Protein AF-A0AAF0FLN0-F1 (afdb_monomer_lite)

pLDDT: mean 95.7, std 5.47, range [64.44, 98.44]

Radius of gyration: 16.21 Å; chains: 1; bounding box: 43×14×40 Å

Organism: NCBI:txid487686

Secondary structure (DSSP, 8-state):
---HHHHHHHHHHTS-TT--HHHHHHHHHHHHHHHHHHHHHHTT----HHHHHHHHHHTT-

Structure (mmCIF, N/CA/C/O backbone):
data_AF-A0AAF0FLN0-F1
#
_entry.id   AF-A0AAF0FLN0-F1
#
loop_
_atom_site.group_PDB
_atom_site.id
_atom_site.type_symbol
_atom_site.label_atom_id
_atom_site.label_alt_id
_atom_site.label_comp_id
_atom_site.label_asym_id
_atom_site.label_entity_id
_atom_site.label_seq_id
_atom_site.pdbx_PDB_ins_code
_atom_site.Cartn_x
_atom_site.Cartn_y
_atom_site.Cartn_z
_atom_site.occupancy
_atom_site.B_iso_or_equiv
_atom_site.auth_seq_id
_atom_site.auth_comp_id
_atom_site.auth_asym_id
_atom_site.auth_atom_id
_atom_site.pdbx_PDB_model_num
ATOM 1 N N . MET A 1 1 ? -18.639 -4.572 -5.166 1.00 73.31 1 MET A N 1
ATOM 2 C CA . MET A 1 1 ? -17.464 -3.680 -5.263 1.00 73.31 1 MET A CA 1
ATOM 3 C C . MET A 1 1 ? -17.359 -2.947 -3.942 1.00 73.31 1 MET A C 1
ATOM 5 O O . MET A 1 1 ? -18.302 -2.252 -3.595 1.00 73.31 1 MET A O 1
ATOM 9 N N . GLN A 1 2 ? -16.297 -3.177 -3.175 1.00 85.88 2 GLN A N 1
ATOM 10 C CA . GLN A 1 2 ? -16.085 -2.471 -1.911 1.00 85.88 2 GLN A CA 1
ATOM 11 C C . GLN A 1 2 ? -15.717 -1.012 -2.214 1.00 85.88 2 GLN A C 1
ATOM 13 O O . GLN A 1 2 ? -14.925 -0.748 -3.123 1.00 85.88 2 GLN A O 1
ATOM 18 N N . SER A 1 3 ? -16.301 -0.060 -1.492 1.00 94.25 3 SER A N 1
ATOM 19 C CA . SER A 1 3 ? -15.936 1.351 -1.614 1.00 94.25 3 SER A CA 1
ATOM 20 C C . SER A 1 3 ? -14.521 1.602 -1.083 1.00 94.25 3 SER A C 1
ATOM 22 O O . SER A 1 3 ? -14.008 0.866 -0.238 1.00 94.25 3 SER A O 1
ATOM 24 N N . VAL A 1 4 ? -13.895 2.698 -1.525 1.00 92.62 4 VAL A N 1
ATOM 25 C CA . VAL A 1 4 ? -12.578 3.115 -1.012 1.00 92.62 4 VAL A CA 1
ATOM 26 C C . VAL A 1 4 ? -12.607 3.250 0.513 1.00 92.62 4 VAL A C 1
ATOM 28 O O . VAL A 1 4 ? -11.714 2.754 1.192 1.00 92.62 4 VAL A O 1
ATOM 31 N N . LYS A 1 5 ? -13.674 3.843 1.062 1.00 95.62 5 LYS A N 1
ATOM 32 C CA . LYS A 1 5 ? -13.842 4.026 2.508 1.00 95.62 5 LYS A CA 1
ATOM 33 C C . LYS A 1 5 ? -13.946 2.697 3.257 1.00 95.62 5 LYS A C 1
ATOM 35 O O . LYS A 1 5 ? -13.404 2.572 4.349 1.00 95.62 5 LYS A O 1
ATOM 40 N N . GLU A 1 6 ? -14.640 1.710 2.703 1.00 97.06 6 GLU A N 1
ATOM 41 C CA . GLU A 1 6 ? -14.732 0.380 3.313 1.00 97.06 6 GLU A CA 1
ATOM 42 C C . GLU A 1 6 ? -13.390 -0.346 3.300 1.00 97.06 6 GLU A C 1
ATOM 44 O O . GLU A 1 6 ? -13.023 -0.908 4.327 1.00 97.06 6 GLU A O 1
ATOM 49 N N . LYS A 1 7 ? -12.625 -0.260 2.204 1.00 94.75 7 LYS A N 1
ATOM 50 C CA . LYS A 1 7 ? -11.289 -0.867 2.158 1.00 94.75 7 LYS A CA 1
ATOM 51 C C . LYS A 1 7 ? -10.321 -0.200 3.136 1.00 94.75 7 LYS A C 1
ATOM 53 O O . LYS A 1 7 ? -9.541 -0.886 3.782 1.00 94.75 7 LYS A O 1
ATOM 58 N N . MET A 1 8 ? -10.3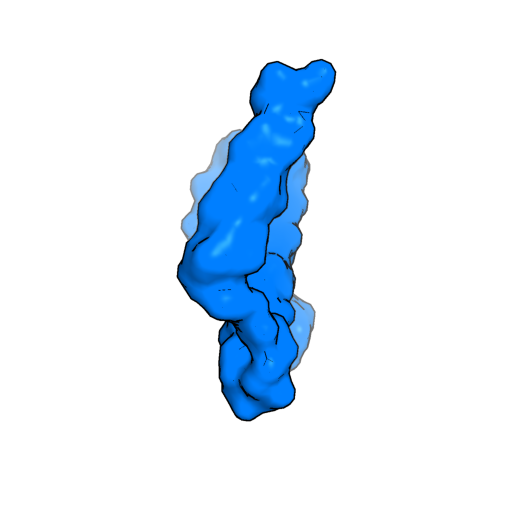89 1.126 3.284 1.00 96.06 8 MET A N 1
ATOM 59 C CA . MET A 1 8 ? -9.591 1.840 4.287 1.00 96.06 8 MET A CA 1
ATOM 60 C C . MET A 1 8 ? -9.936 1.385 5.706 1.00 96.06 8 MET A C 1
ATOM 62 O O . MET A 1 8 ? -9.032 1.120 6.486 1.00 96.06 8 MET A O 1
ATOM 66 N N . LYS A 1 9 ? -11.231 1.252 6.030 1.00 97.56 9 LYS A N 1
ATOM 67 C CA . LYS A 1 9 ? -11.665 0.730 7.334 1.00 97.56 9 LYS A CA 1
ATOM 68 C C . LYS A 1 9 ? -11.122 -0.674 7.588 1.00 97.56 9 LYS A C 1
ATOM 70 O O . LYS A 1 9 ? -10.635 -0.924 8.676 1.00 97.56 9 LYS A O 1
ATOM 75 N N . GLU A 1 10 ? -11.179 -1.562 6.600 1.00 97.44 10 GLU A N 1
ATOM 76 C CA . GLU A 1 10 ? -10.634 -2.920 6.714 1.00 97.44 10 GLU A CA 1
ATOM 77 C C . GLU A 1 10 ? -9.134 -2.914 7.044 1.00 97.44 10 GLU A C 1
ATOM 79 O O . GLU A 1 10 ? -8.730 -3.590 7.980 1.00 97.44 10 GLU A O 1
ATOM 84 N N . ILE A 1 11 ? -8.335 -2.100 6.342 1.00 96.75 11 ILE A N 1
ATOM 85 C CA . ILE A 1 11 ? -6.884 -1.978 6.580 1.00 96.75 11 ILE A CA 1
ATOM 86 C C . ILE A 1 11 ? -6.581 -1.402 7.966 1.00 96.75 11 ILE A C 1
ATOM 88 O O . ILE A 1 11 ? -5.625 -1.820 8.613 1.00 96.75 11 ILE A O 1
ATOM 92 N N . ILE A 1 12 ? -7.375 -0.430 8.424 1.00 97.56 12 ILE A N 1
ATOM 93 C CA . ILE A 1 12 ? -7.214 0.163 9.757 1.00 97.56 12 ILE A CA 1
ATOM 94 C C . ILE A 1 12 ? -7.588 -0.863 10.835 1.00 97.56 12 ILE A C 1
ATOM 96 O O . ILE A 1 12 ? -6.833 -1.048 11.778 1.00 97.56 12 ILE A O 1
ATOM 100 N N . TYR A 1 13 ? -8.715 -1.565 10.685 1.00 97.69 13 TYR A N 1
ATOM 101 C CA . TYR A 1 13 ? -9.189 -2.541 11.674 1.00 97.69 13 TYR A CA 1
ATOM 102 C C . TYR A 1 13 ? -8.396 -3.851 11.697 1.00 97.69 13 TYR A C 1
ATOM 104 O O . TYR A 1 13 ? -8.514 -4.602 12.659 1.00 97.69 13 TYR A O 1
ATOM 112 N N . SER A 1 14 ? -7.614 -4.156 10.659 1.00 97.25 14 SER A N 1
ATOM 113 C CA . SER A 1 14 ? -6.712 -5.313 10.669 1.00 97.25 14 SER A CA 1
ATOM 114 C C . SER A 1 14 ? -5.404 -5.067 11.424 1.00 97.25 14 SER A C 1
ATOM 116 O O . SER A 1 14 ? -4.640 -6.011 11.616 1.00 97.25 14 SER A O 1
ATOM 118 N N . GLN A 1 15 ? -5.107 -3.818 11.791 1.00 97.62 15 GLN A N 1
ATOM 119 C CA . GLN A 1 15 ? -3.890 -3.465 12.521 1.00 97.62 15 GLN A CA 1
ATOM 120 C C . GLN A 1 15 ? -4.064 -3.658 14.038 1.00 97.62 15 GLN A C 1
ATOM 122 O O . GLN A 1 15 ? -5.193 -3.623 14.526 1.00 97.62 15 GLN A O 1
ATOM 127 N N . PRO A 1 16 ? -2.967 -3.863 14.791 1.00 98.19 16 PRO A N 1
ATOM 128 C CA . PRO A 1 16 ? -2.996 -3.889 16.254 1.00 98.19 16 PRO A CA 1
ATOM 129 C C . PRO A 1 16 ? -3.568 -2.605 16.872 1.00 98.19 16 PRO A C 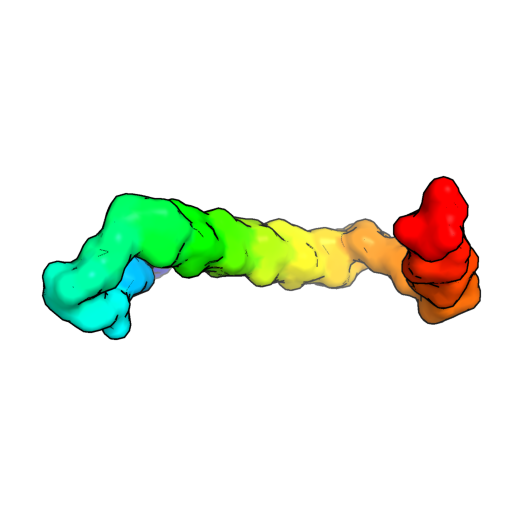1
ATOM 131 O O . PRO A 1 16 ? -3.358 -1.514 16.337 1.00 98.19 16 PRO A O 1
ATOM 134 N N . ASP A 1 17 ? -4.220 -2.719 18.032 1.00 97.31 17 ASP A N 1
ATOM 135 C CA . ASP A 1 17 ? -4.815 -1.577 18.750 1.00 97.31 17 ASP A CA 1
ATOM 136 C C . ASP A 1 17 ? -3.780 -0.533 19.215 1.00 97.31 17 ASP A C 1
ATOM 138 O O . ASP A 1 17 ? -4.129 0.626 19.440 1.00 97.31 17 ASP A O 1
ATOM 142 N N . ASP A 1 18 ? -2.513 -0.926 19.362 1.00 97.75 18 ASP A N 1
ATOM 143 C CA . ASP A 1 18 ? -1.390 -0.069 19.757 1.00 97.75 18 ASP A CA 1
ATOM 144 C C . ASP A 1 18 ? -0.635 0.549 18.569 1.00 97.75 18 ASP A C 1
ATOM 146 O O . ASP A 1 18 ? 0.391 1.204 18.763 1.00 97.75 18 ASP A O 1
ATOM 150 N N . SER A 1 19 ? -1.153 0.392 17.346 1.00 98.06 19 SER A N 1
ATOM 151 C CA . SER A 1 19 ? -0.549 0.981 16.148 1.00 98.06 19 SER A CA 1
ATOM 152 C C . SER A 1 19 ? -0.516 2.505 16.229 1.00 98.06 19 SER A C 1
ATOM 154 O O . SER A 1 19 ? -1.523 3.173 16.484 1.00 98.06 19 SER A O 1
ATOM 156 N N . SER A 1 20 ? 0.649 3.073 15.938 1.00 98.44 20 SER A N 1
ATOM 157 C CA . SER A 1 20 ? 0.829 4.514 15.797 1.00 98.44 20 SER A CA 1
ATOM 158 C C . SER A 1 20 ? 0.111 5.060 14.560 1.00 98.44 20 SER A C 1
ATOM 160 O O . SER A 1 20 ? -0.190 4.353 13.593 1.00 98.44 20 SER A O 1
ATOM 162 N N . PHE A 1 21 ? -0.117 6.373 14.555 1.00 97.88 21 PHE A N 1
ATOM 163 C CA . PHE A 1 21 ? -0.694 7.064 13.404 1.00 97.88 21 PHE A CA 1
ATOM 164 C C . PHE A 1 21 ? 0.154 6.861 12.134 1.00 97.88 21 PHE A C 1
ATOM 166 O O . PHE A 1 21 ? -0.376 6.631 11.046 1.00 97.88 21 PHE A O 1
ATOM 173 N N . GLU A 1 22 ? 1.478 6.896 12.273 1.00 98.38 22 GLU A N 1
ATOM 174 C CA . GLU A 1 22 ? 2.444 6.711 11.195 1.00 98.38 22 GLU A CA 1
ATOM 175 C C . GLU A 1 22 ? 2.398 5.296 10.608 1.00 98.38 22 GLU A C 1
ATOM 177 O O . GLU A 1 22 ? 2.537 5.135 9.393 1.00 98.38 22 GLU A O 1
ATOM 182 N N . GLU A 1 23 ? 2.189 4.273 11.440 1.00 98.19 23 GLU A N 1
ATOM 183 C CA . GLU A 1 23 ? 2.001 2.889 10.989 1.00 98.19 23 GLU A CA 1
ATOM 184 C C . GLU A 1 23 ? 0.722 2.731 10.178 1.00 98.19 23 GLU A C 1
ATOM 186 O O . GLU A 1 23 ? 0.770 2.222 9.054 1.00 98.19 23 GLU A O 1
ATOM 191 N N . ILE A 1 24 ? -0.382 3.294 10.670 1.00 98.06 24 ILE A N 1
ATOM 192 C CA . ILE A 1 24 ? -1.661 3.267 9.960 1.00 98.06 24 ILE A CA 1
ATOM 193 C C . ILE A 1 24 ? -1.543 3.935 8.587 1.00 98.06 24 ILE A C 1
ATOM 195 O O . ILE A 1 24 ? -1.990 3.385 7.576 1.00 98.06 24 ILE A O 1
ATOM 199 N N . ILE A 1 25 ? -0.913 5.111 8.521 1.00 97.81 25 ILE A N 1
ATOM 200 C CA . ILE A 1 25 ? -0.703 5.828 7.259 1.00 97.81 25 ILE A CA 1
ATOM 201 C C . ILE A 1 25 ? 0.205 5.041 6.310 1.00 97.81 25 ILE A C 1
ATOM 203 O O . ILE A 1 25 ? -0.075 4.995 5.108 1.00 97.81 25 ILE A O 1
ATOM 207 N N . ARG A 1 26 ? 1.267 4.404 6.818 1.00 97.94 26 ARG A N 1
ATOM 208 C CA . ARG A 1 26 ? 2.189 3.604 6.001 1.00 97.94 26 ARG A CA 1
ATOM 209 C C . ARG A 1 26 ? 1.457 2.478 5.277 1.00 97.94 26 ARG A C 1
ATOM 211 O O . ARG A 1 26 ? 1.625 2.348 4.066 1.00 97.94 26 ARG A O 1
ATOM 218 N N . GLU A 1 27 ? 0.605 1.738 5.978 1.00 97.69 27 GLU A N 1
ATOM 219 C CA . GLU A 1 27 ? -0.164 0.636 5.389 1.00 97.69 27 GLU A CA 1
ATOM 220 C C . GLU A 1 27 ? -1.178 1.121 4.343 1.00 97.69 27 GLU A C 1
ATOM 222 O O . GLU A 1 27 ? -1.295 0.558 3.252 1.00 97.69 27 GLU A O 1
ATOM 227 N N . LEU A 1 28 ? -1.862 2.238 4.608 1.00 97.56 28 LEU A N 1
ATOM 228 C CA . LEU A 1 28 ? -2.780 2.837 3.634 1.00 97.56 28 LEU A CA 1
ATOM 229 C C . LEU A 1 28 ? -2.056 3.303 2.359 1.00 97.56 28 LEU A C 1
ATOM 231 O O . LEU A 1 28 ? -2.578 3.157 1.247 1.00 97.56 28 LEU A O 1
ATOM 235 N N . ILE A 1 29 ? -0.851 3.864 2.499 1.00 97.69 29 ILE A N 1
ATOM 236 C CA . ILE A 1 29 ? -0.010 4.244 1.359 1.00 97.69 29 ILE A CA 1
ATOM 237 C C . ILE A 1 29 ? 0.466 2.997 0.611 1.00 97.69 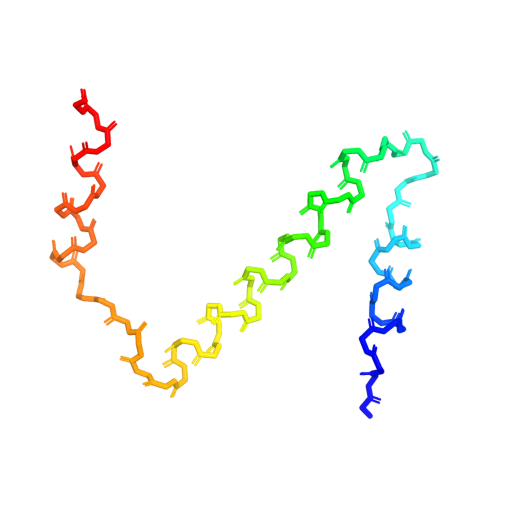29 ILE A C 1
ATOM 239 O O . ILE A 1 29 ? 0.424 2.987 -0.621 1.00 97.69 29 ILE A O 1
ATOM 243 N N . PHE A 1 30 ? 0.870 1.947 1.326 1.00 96.88 30 PHE A N 1
ATOM 244 C CA . PHE A 1 30 ? 1.340 0.697 0.737 1.00 96.88 30 PHE A CA 1
ATOM 245 C C . PHE A 1 30 ? 0.273 0.045 -0.154 1.00 96.88 30 PHE A C 1
ATOM 247 O O . PHE A 1 30 ? 0.535 -0.229 -1.329 1.00 96.88 30 PHE A O 1
ATOM 254 N N . GLU A 1 31 ? -0.964 -0.075 0.334 1.00 95.62 31 GLU A N 1
ATOM 255 C CA . GLU A 1 31 ? -2.107 -0.562 -0.455 1.00 95.62 31 GLU A CA 1
ATOM 256 C C . GLU A 1 31 ? -2.293 0.255 -1.748 1.00 95.62 31 GLU A C 1
ATOM 258 O O . GLU A 1 31 ? -2.511 -0.286 -2.841 1.00 95.62 31 GLU A O 1
ATOM 263 N N . ARG A 1 32 ? -2.186 1.588 -1.655 1.00 94.56 32 ARG A N 1
ATOM 264 C CA . ARG A 1 32 ? -2.294 2.475 -2.822 1.00 94.56 32 ARG A CA 1
ATOM 265 C C . ARG A 1 32 ? -1.147 2.251 -3.809 1.00 94.56 32 ARG A C 1
ATOM 267 O O . ARG A 1 32 ? -1.389 2.254 -5.019 1.00 94.56 32 ARG A O 1
ATOM 274 N N . MET A 1 33 ? 0.080 2.073 -3.321 1.00 96.12 33 MET A N 1
ATOM 275 C CA . MET A 1 33 ? 1.254 1.797 -4.153 1.00 96.12 33 MET A CA 1
ATOM 276 C C . MET A 1 33 ? 1.097 0.478 -4.912 1.00 96.12 33 MET A C 1
ATOM 278 O O . MET A 1 33 ? 1.334 0.453 -6.120 1.00 96.12 33 MET A O 1
ATOM 282 N N . MET A 1 34 ? 0.614 -0.579 -4.252 1.00 95.94 34 MET A N 1
ATOM 283 C CA . MET A 1 34 ? 0.340 -1.869 -4.892 1.00 95.94 34 MET A CA 1
ATOM 2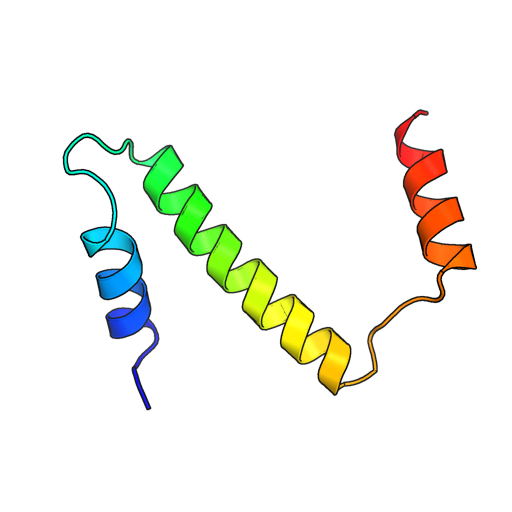84 C C . MET A 1 34 ? -0.711 -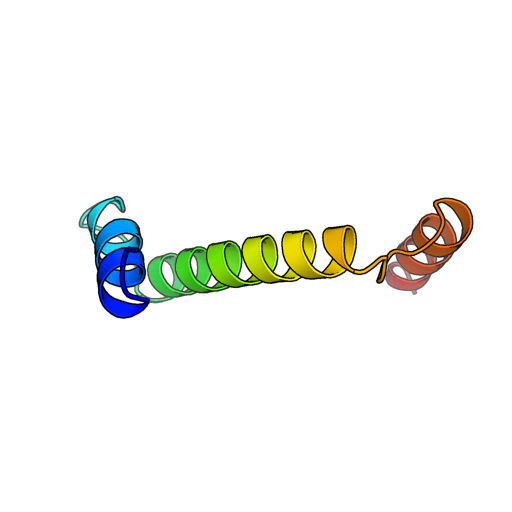1.758 -5.997 1.00 95.94 34 MET A C 1
ATOM 286 O O . MET A 1 34 ? -0.472 -2.192 -7.125 1.00 95.94 34 MET A O 1
ATOM 290 N N . LYS A 1 35 ? -1.859 -1.129 -5.711 1.00 95.00 35 LYS A N 1
ATOM 291 C CA . LYS A 1 35 ? -2.929 -0.935 -6.706 1.00 95.00 35 LYS A CA 1
ATOM 292 C C . LYS A 1 35 ? -2.448 -0.158 -7.924 1.00 95.00 35 LYS A C 1
ATOM 294 O O . LYS A 1 35 ? -2.756 -0.532 -9.055 1.00 95.00 35 LYS A O 1
ATOM 299 N N . ARG A 1 36 ? -1.669 0.903 -7.701 1.00 96.38 36 ARG A N 1
ATOM 300 C CA . ARG A 1 36 ? -1.053 1.665 -8.788 1.00 96.38 36 ARG A CA 1
ATOM 301 C C . ARG A 1 36 ? -0.097 0.796 -9.605 1.00 96.38 36 ARG A C 1
ATOM 303 O O . ARG A 1 36 ? -0.211 0.791 -10.823 1.00 96.38 36 ARG A O 1
ATOM 310 N N . GLY A 1 37 ? 0.786 0.038 -8.954 1.00 96.81 37 GLY A N 1
ATOM 311 C CA . GLY A 1 37 ? 1.728 -0.854 -9.633 1.00 96.81 37 GLY A CA 1
ATOM 312 C C . GLY A 1 37 ? 1.033 -1.922 -10.481 1.00 96.81 37 GLY A C 1
ATOM 313 O O . GLY A 1 37 ? 1.444 -2.176 -11.612 1.00 96.81 37 GLY A O 1
ATOM 314 N N . LEU A 1 38 ? -0.070 -2.494 -9.987 1.00 97.19 38 LEU A N 1
ATOM 315 C CA . LEU A 1 38 ? -0.870 -3.453 -10.750 1.00 97.19 38 LEU A CA 1
ATOM 316 C C . LEU A 1 38 ? -1.501 -2.808 -11.991 1.00 97.19 38 LEU A C 1
ATOM 318 O O . LEU A 1 38 ? -1.428 -3.377 -13.079 1.00 97.19 38 LEU A O 1
ATOM 322 N N . LEU A 1 39 ? -2.070 -1.606 -11.850 1.00 97.69 39 LEU A N 1
ATOM 323 C CA . LEU A 1 39 ? -2.609 -0.846 -12.981 1.00 97.69 39 LEU A CA 1
ATOM 324 C C . LEU A 1 39 ? -1.520 -0.463 -13.986 1.00 97.69 39 LEU A C 1
ATOM 326 O O . LEU A 1 39 ? -1.767 -0.480 -15.190 1.00 97.69 39 LEU A O 1
ATOM 330 N N . ASP A 1 40 ? -0.331 -0.094 -13.519 1.00 98.00 40 ASP A N 1
ATOM 331 C CA . ASP A 1 40 ? 0.805 0.221 -14.384 1.00 98.00 40 ASP A CA 1
ATOM 332 C C . ASP A 1 40 ? 1.231 -1.017 -15.187 1.00 98.00 40 ASP A C 1
ATOM 334 O O . ASP A 1 40 ? 1.373 -0.926 -16.405 1.00 98.00 40 ASP A O 1
ATOM 338 N N . SER A 1 41 ? 1.299 -2.188 -14.545 1.00 97.25 41 SER A N 1
ATOM 339 C CA . SER A 1 41 ? 1.569 -3.472 -15.204 1.00 97.25 41 SER A CA 1
ATOM 340 C C . SER A 1 41 ? 0.528 -3.816 -16.275 1.00 97.25 41 SER A C 1
ATOM 342 O O . SER A 1 41 ? 0.879 -4.063 -17.427 1.00 97.25 41 SER A O 1
ATOM 344 N N . GLN A 1 42 ? -0.764 -3.742 -15.933 1.00 97.56 42 GLN A N 1
ATOM 345 C CA . GLN A 1 42 ? -1.865 -4.034 -16.861 1.00 97.56 42 GLN A CA 1
ATOM 346 C C . GLN A 1 42 ? -1.881 -3.111 -18.086 1.00 97.56 42 GLN A C 1
ATOM 348 O O . GLN A 1 42 ? -2.259 -3.534 -19.173 1.00 97.56 42 GLN A O 1
ATOM 353 N N . ASN A 1 43 ? -1.455 -1.857 -17.919 1.00 98.12 43 ASN A N 1
ATOM 354 C CA . ASN A 1 43 ? -1.405 -0.871 -18.997 1.00 98.12 43 ASN A CA 1
ATOM 355 C C . ASN A 1 43 ? -0.054 -0.834 -19.732 1.00 98.12 43 ASN A C 1
ATOM 357 O O . ASN A 1 43 ? 0.191 0.097 -20.497 1.00 98.12 43 ASN A O 1
ATOM 361 N N . GLY A 1 44 ? 0.854 -1.778 -19.464 1.00 97.31 44 GLY A N 1
ATOM 362 C CA . GLY A 1 44 ? 2.179 -1.806 -20.087 1.00 97.31 44 GLY A CA 1
ATOM 363 C C . GLY A 1 44 ? 3.088 -0.635 -19.693 1.00 97.31 44 GLY A C 1
ATOM 364 O O . GLY A 1 44 ? 4.107 -0.414 -20.343 1.00 97.31 44 GLY A O 1
ATOM 365 N N . ARG A 1 45 ? 2.770 0.105 -18.620 1.00 97.69 45 ARG A N 1
ATOM 366 C CA . ARG A 1 45 ? 3.630 1.150 -18.033 1.00 97.69 45 ARG A CA 1
ATOM 367 C C . ARG A 1 45 ? 4.725 0.513 -17.176 1.00 97.69 45 ARG A C 1
ATOM 369 O O . ARG A 1 45 ? 4.845 0.771 -15.982 1.00 97.69 45 ARG A O 1
ATOM 376 N N . VAL A 1 46 ? 5.506 -0.355 -17.805 1.00 97.00 46 VAL A N 1
ATOM 377 C CA . VAL A 1 46 ? 6.607 -1.107 -17.204 1.00 97.00 46 VAL A CA 1
ATOM 378 C C . VAL A 1 46 ? 7.925 -0.701 -17.848 1.00 97.00 46 VAL A C 1
ATOM 380 O O . VAL A 1 46 ? 7.954 -0.148 -18.945 1.00 97.00 46 VAL A O 1
ATOM 383 N N . ILE A 1 47 ? 9.025 -0.979 -17.159 1.00 97.25 47 ILE A N 1
ATOM 384 C CA . ILE A 1 47 ? 10.377 -0.760 -17.676 1.00 97.25 47 ILE A CA 1
ATOM 385 C C . ILE A 1 47 ? 11.076 -2.098 -17.890 1.00 97.25 47 ILE A C 1
ATOM 387 O O . ILE A 1 47 ? 10.737 -3.099 -17.257 1.00 97.25 47 ILE A O 1
ATOM 391 N N . SER A 1 48 ? 12.079 -2.116 -18.766 1.00 97.69 48 SER A N 1
ATOM 392 C CA . SER A 1 48 ? 12.904 -3.309 -18.962 1.00 97.69 48 SER A CA 1
ATOM 393 C C . SER A 1 48 ? 13.783 -3.597 -17.738 1.00 97.69 48 SER A C 1
ATOM 395 O O . SER A 1 48 ? 14.153 -2.695 -16.980 1.00 97.69 48 SER A O 1
ATOM 397 N N . ASN A 1 49 ? 14.216 -4.850 -17.590 1.00 97.38 49 ASN A N 1
ATOM 398 C CA . ASN A 1 49 ? 15.171 -5.234 -16.544 1.00 97.38 49 ASN A CA 1
ATOM 399 C C . ASN A 1 49 ? 16.499 -4.460 -16.642 1.00 97.38 49 ASN A C 1
ATOM 401 O O . ASN A 1 49 ? 17.107 -4.134 -15.621 1.00 97.38 49 ASN A O 1
ATOM 405 N N . ALA A 1 50 ? 16.949 -4.143 -17.861 1.00 97.94 50 ALA A N 1
ATOM 406 C CA . ALA A 1 50 ? 18.168 -3.367 -18.080 1.00 97.94 50 ALA A CA 1
ATOM 407 C C . ALA A 1 50 ? 18.027 -1.937 -17.536 1.00 97.94 50 ALA A C 1
ATOM 409 O O . ALA A 1 50 ? 18.909 -1.445 -16.827 1.00 97.94 50 ALA A O 1
ATOM 410 N N . GLU A 1 51 ? 16.889 -1.298 -17.808 1.00 97.88 51 GLU A N 1
ATOM 411 C CA . GLU A 1 51 ? 16.580 0.038 -17.307 1.00 97.88 51 GLU A CA 1
ATOM 412 C C . GLU A 1 51 ? 16.437 0.054 -15.780 1.00 97.88 51 GLU A C 1
ATOM 414 O O . GLU A 1 51 ? 17.045 0.898 -15.118 1.00 97.88 51 GLU A O 1
ATOM 419 N N . MET A 1 52 ? 15.711 -0.914 -15.206 1.00 96.88 52 MET A N 1
ATOM 420 C CA . MET A 1 52 ? 15.575 -1.072 -13.753 1.00 96.88 52 MET A CA 1
ATOM 421 C C . MET A 1 52 ? 16.951 -1.129 -13.073 1.00 96.88 52 MET A C 1
ATOM 423 O O . MET A 1 52 ? 17.213 -0.378 -12.132 1.00 96.88 52 MET A O 1
ATOM 427 N N . LYS A 1 53 ? 17.859 -1.971 -13.587 1.00 97.25 53 LYS A N 1
ATOM 428 C CA . LYS A 1 53 ? 19.226 -2.112 -13.062 1.00 97.25 53 LYS A CA 1
ATOM 429 C C . LYS A 1 53 ? 20.009 -0.799 -13.129 1.00 97.25 53 LYS A C 1
ATOM 431 O O . LYS A 1 53 ? 20.754 -0.490 -12.201 1.00 97.25 53 LYS A O 1
ATOM 436 N N . SER A 1 54 ? 19.851 -0.031 -14.208 1.00 96.94 54 SER A N 1
ATOM 437 C CA . SER A 1 54 ? 20.489 1.282 -14.351 1.00 96.94 54 SER A CA 1
ATOM 438 C C . SER A 1 54 ? 19.974 2.282 -13.314 1.00 96.94 54 SER A C 1
ATOM 440 O O . SER A 1 54 ? 20.773 2.983 -12.696 1.00 96.94 54 SER A O 1
ATOM 442 N N . ARG A 1 55 ? 18.654 2.319 -13.075 1.00 96.62 55 ARG A N 1
ATOM 443 C CA . ARG A 1 55 ? 18.036 3.206 -12.075 1.00 96.62 55 ARG A CA 1
ATOM 444 C C . ARG A 1 55 ? 18.521 2.886 -10.660 1.00 96.62 55 ARG A C 1
ATOM 446 O O . ARG A 1 55 ? 18.977 3.794 -9.975 1.00 96.62 55 ARG A O 1
ATOM 453 N N . ILE A 1 56 ? 18.521 1.613 -10.256 1.00 96.19 56 ILE A N 1
ATOM 454 C CA . ILE A 1 56 ? 18.979 1.193 -8.916 1.00 96.19 56 ILE A CA 1
ATOM 455 C C . ILE A 1 56 ? 20.432 1.619 -8.662 1.00 96.19 56 ILE A C 1
ATOM 457 O O . ILE A 1 56 ? 20.753 2.127 -7.591 1.00 96.19 56 ILE A O 1
ATOM 461 N N . LYS A 1 57 ? 21.313 1.482 -9.661 1.00 96.12 57 LYS A N 1
ATOM 462 C CA . LYS A 1 57 ? 22.715 1.918 -9.545 1.00 96.12 57 LYS A CA 1
ATOM 463 C C . LYS A 1 57 ? 22.872 3.425 -9.314 1.00 96.12 57 LYS A C 1
ATOM 465 O O . LYS A 1 57 ? 23.869 3.833 -8.730 1.00 96.12 57 LYS A O 1
ATOM 470 N N . SER A 1 58 ? 21.927 4.249 -9.771 1.00 95.56 58 SER A N 1
ATOM 471 C CA . SER A 1 58 ? 21.990 5.705 -9.574 1.00 95.56 58 SER A CA 1
ATOM 472 C C . SER A 1 58 ? 21.675 6.158 -8.147 1.00 95.56 58 SER A C 1
ATOM 474 O O . SER A 1 58 ? 22.051 7.265 -7.797 1.00 95.56 58 SER A O 1
ATOM 476 N N . TRP A 1 59 ? 21.049 5.317 -7.314 1.00 95.50 59 TRP A N 1
ATOM 477 C CA . TRP A 1 59 ? 20.695 5.666 -5.928 1.00 95.50 59 TRP A CA 1
ATOM 478 C C . TRP A 1 59 ? 21.877 5.658 -4.956 1.00 95.50 59 TRP A C 1
ATOM 480 O O . TRP A 1 59 ? 21.762 6.164 -3.848 1.00 95.50 59 TRP A O 1
ATOM 490 N N . GLN A 1 60 ? 22.993 5.041 -5.349 1.00 86.75 60 GLN A N 1
ATOM 491 C CA . GLN A 1 60 ? 24.223 4.983 -4.553 1.00 86.75 60 GLN A CA 1
ATOM 492 C C . GLN A 1 60 ? 25.153 6.185 -4.801 1.00 86.75 60 GLN A C 1
ATOM 494 O O . GLN A 1 60 ? 26.280 6.185 -4.311 1.00 86.75 60 GLN A O 1
ATOM 499 N N . ARG A 1 61 ? 24.714 7.164 -5.601 1.00 64.44 61 ARG A N 1
ATOM 500 C CA . ARG A 1 61 ? 25.386 8.454 -5.789 1.00 64.44 61 ARG A CA 1
ATOM 501 C C . ARG A 1 61 ? 24.702 9.505 -4.934 1.00 64.44 61 ARG A C 1
ATOM 503 O O . ARG A 1 61 ? 25.445 10.343 -4.387 1.00 64.44 61 ARG A O 1
#

Sequence (61 aa):
MQSVKEKMKEIIYSQPDDSSFEEIIRELIFERMMKRGLLDSQNGRVISNAEMKSRIKSWQR

Foldseek 3Di:
DDDPVRVLVVLQVVDDPPDDPVRSVVSNVVVVVVVVVVVCVVVVVDDDPVVVVVVVVVVVD

=== Feature glossary ===
Key to the feature types in this record:

pLDDT. pLDDT is the predicted lDDT-Cα score: AlphaFold's confidence that the local environment of each residue (all inter-atomic distances within 15 Å) is correctly placed. It is a per-residue number between 0 and 100, with higher meaning more reliable.

Radius of gyration, Cα contacts, bounding box. The geometric summary reports three shape descriptors. Rg (radius of gyration) measures how spread out the Cα atoms are about their centre of mass; compact globular proteins have small Rg, elongated or unfolded ones large. Cα contacts (<8 Å, |i−j|>4) count long-range residue pairs in spatial proximity — high for tightly packed folds, near zero for rods or random coil. The bounding-box extents give the protein's footprint along x, y, z in Å.

Backbone torsions (φ/ψ). Backbone dihedral angles. Every residue except chain termini has a φ (preceding-C → N → Cα → C) and a ψ (N → Cα → C → next-N). They are reported in degrees following the IUPAC sign convention. Secondary structure is essentially a statement about which (φ, ψ) basin each residue occupies.

Contact-map, Ramachandran, and PAE plots. Plot images: a contact map (which residues are close in 3D, as an N×N binary image), a Ramachandran scatter (backbone torsion angles, revealing secondary-structure composition at a glance), and — for AlphaFold structures — a PAE heatmap (pairwise prediction confidence).

Predicted aligned error. Predicted Aligned Error (PAE) is an AlphaFold confidence matrix: entry (i, j) is the expected error in the position of residue j, in ångströms, when the prediction is superimposed on the true structure at residue i. Low PAE within a block of residues means that block is internally rigid and well-predicted; high PAE between two blocks means their relative placement is uncertain even if each block individually is confident.

Secon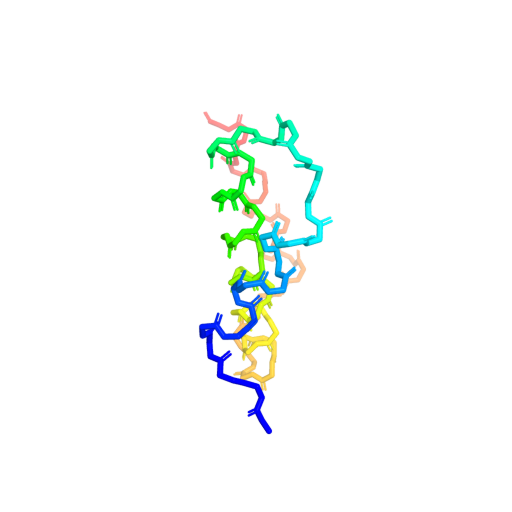dary structure (3-state, P-SEA). Three-state secondary structure (P-SEA) collapses the eight DSSP classes into helix (a), strand (b), and coil (c). P-SEA assigns these from Cα geometry alone — distances and angles — without requiring backbone oxygens, so it works on any Cα trace.

Solvent-accessible surface area. Solvent-accessible surface area (SASA) is the area in Å² traced out by the centre of a 1.4 Å probe sphere (a water molecule) rolled over the protein's van der Waals surface (Shrake–Rupley / Lee–Richards construction). Buried residues have near-zero SASA; fully exposed residues can exceed 200 Å². The total SASA scales roughly with the number of surface residues.

Foldseek 3Di. The Foldseek 3Di string encodes local tertiary geometry as a 20-letter alphabet — one character per residue — derived from the relative positions of nearby Cα atoms. Unlike the amino-acid sequence, 3Di is a direct function of the 3D structure, so two proteins with the same fold have similar 3Di strings even at low sequence identity.

B-factor. For experimental (PDB) structures, the B-factor (temperature factor) quantifies the positional spread of each atom in the crystal — a combination of thermal vibration and static disorder — in units of Å². High B-factors mark flexible loops or poorly resolved regions; low B-factors mark the rigid, well-ordered core.

mmCIF coordinates. The mmCIF block holds the 3D Cartesian coordinates of each backbone atom (N, Cα, C, O) in ångströms. mmCIF is the PDB's canonical archive format — a tagged-loop text representation of the atomic model.

InterPro / GO / CATH / organism. Functional annotations link the protein to curated databases. InterPro entries identify conserved domains and families by matching the sequence against member-database signatures (Pfam, PROSITE, CDD, …). Gene Ontology (GO) terms describe molecular function, biological process, and cellular component in a controlled vocabulary. CATH places the structure in a hierarchical fold classification (Class/Architecture/Topology/Homologous-superfamily). The organism is the source species.

Rendered structure images. Structure images are PyMOL renders from six orthogonal camera directions. Cartoon representation draws helices as coils and strands as arrows; sticks shows the backbone as bonds; surface shows the solvent-excluded envelope. Rainbow coloring maps sequence position to hue (blue→red, N→C); chain coloring assigns a distinct color per polypeptide.

Sequence. This is the polypeptide sequence — one letter per residue, N-terminus first. Length ranges from a few dozen residues for small domains to over a thousand for large multi-domain proteins.

Secondary structure (8-state, DSSP). The SS8 string is DSSP's per-residue secondary-structure call. α-helix (H) means an i→i+4 H-bond ladder; β-strand (E) means the residue participates in a β-sheet; 3₁₀ (G) and π (I) are tighter and wider helices; T/S are turns/bends; '-' is loop.

Nearest PDB structures. Structural nearest neighbors (via Foldseek easy-search vs the PDB). Reported per hit: target PDB id, E-value, and alignment TM-score. A TM-score above ~0.5 is the conventional threshold for 'same fold'.